Protein AF-A0A7X7R197-F1 (afdb_monomer_lite)

Secondary structure (DSSP, 8-state):
--HHHHHHHHHHHHHHHHHH-HHHHHHHHHHHHHHHHHHHTT-------STHHHHHHHHHHHHT-

pLDDT: mean 96.73, std 4.81, range [69.69, 98.81]

Structure (mmCIF, N/CA/C/O backbone):
data_AF-A0A7X7R197-F1
#
_entry.id   AF-A0A7X7R197-F1
#
loop_
_atom_site.group_PDB
_atom_s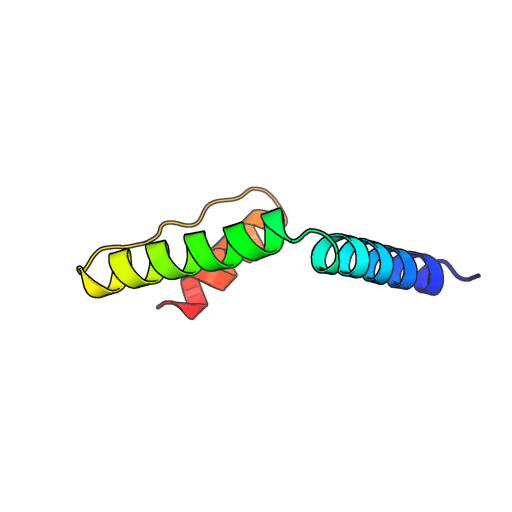ite.id
_atom_site.type_symbol
_atom_site.label_atom_id
_atom_site.label_alt_id
_atom_site.label_comp_id
_atom_site.label_asym_id
_atom_site.label_entity_id
_atom_site.label_seq_id
_atom_site.pdbx_PDB_ins_code
_atom_site.Cartn_x
_atom_site.Cartn_y
_atom_site.Cartn_z
_atom_site.occupancy
_atom_site.B_iso_or_equiv
_atom_site.auth_seq_id
_atom_site.auth_comp_id
_atom_site.auth_asym_id
_atom_site.auth_atom_id
_atom_site.pdbx_PDB_model_num
ATOM 1 N N . MET A 1 1 ? 18.926 0.014 -23.927 1.00 69.69 1 MET A N 1
ATOM 2 C CA . MET A 1 1 ? 18.157 0.403 -22.727 1.00 69.69 1 MET A CA 1
ATOM 3 C C . MET A 1 1 ? 18.930 -0.084 -21.517 1.00 69.69 1 MET A C 1
ATOM 5 O O . MET A 1 1 ? 19.314 -1.250 -21.508 1.00 69.69 1 MET A O 1
ATOM 9 N N . THR A 1 2 ? 19.255 0.789 -20.568 1.00 96.19 2 THR A N 1
ATOM 10 C CA . THR A 1 2 ? 20.037 0.404 -19.378 1.00 96.19 2 THR A CA 1
ATOM 11 C C . THR A 1 2 ? 19.185 -0.396 -18.384 1.00 96.19 2 THR A C 1
ATOM 13 O O . THR A 1 2 ? 17.955 -0.338 -18.413 1.00 96.19 2 THR A O 1
ATOM 16 N N . ARG A 1 3 ? 19.825 -1.142 -17.470 1.00 97.38 3 ARG A N 1
ATOM 17 C CA . ARG A 1 3 ? 19.119 -1.862 -16.389 1.00 97.38 3 ARG A CA 1
ATOM 18 C C . ARG A 1 3 ? 18.324 -0.914 -15.481 1.00 97.38 3 ARG A C 1
ATOM 20 O O . ARG 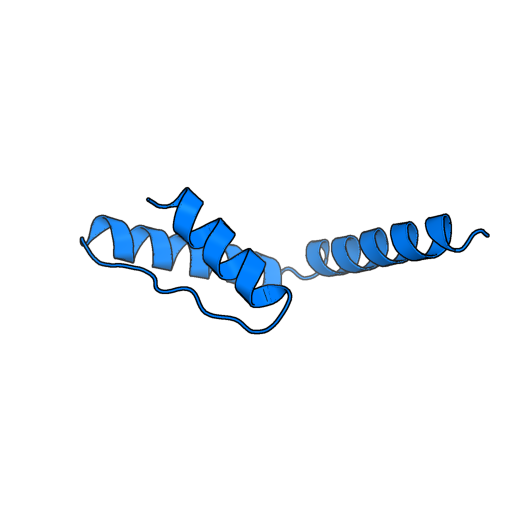A 1 3 ? 17.275 -1.284 -14.971 1.00 97.38 3 ARG A O 1
ATOM 27 N N . VAL A 1 4 ? 18.816 0.308 -15.278 1.00 98.12 4 VAL A N 1
ATOM 28 C CA . VAL A 1 4 ? 18.106 1.325 -14.488 1.00 98.12 4 VAL A CA 1
ATOM 29 C C . VAL A 1 4 ? 16.842 1.772 -15.220 1.00 98.12 4 VAL A C 1
ATOM 31 O O . VAL A 1 4 ? 15.761 1.751 -14.636 1.00 98.12 4 VAL A O 1
ATOM 34 N N . GLU A 1 5 ? 16.945 2.086 -16.515 1.00 98.25 5 GLU A N 1
ATOM 35 C CA . GLU A 1 5 ? 15.783 2.446 -17.338 1.00 98.25 5 GLU A CA 1
ATOM 36 C C . GLU A 1 5 ? 14.715 1.348 -17.356 1.00 98.25 5 GLU A C 1
ATOM 38 O O . GLU A 1 5 ? 13.527 1.661 -17.316 1.00 98.25 5 GLU A O 1
ATOM 43 N N . SER A 1 6 ? 15.106 0.068 -17.409 1.00 98.25 6 SER A N 1
ATOM 44 C CA . SER A 1 6 ? 14.138 -1.035 -17.410 1.00 98.25 6 SER A CA 1
ATOM 45 C C . SER A 1 6 ? 13.404 -1.180 -16.080 1.00 98.25 6 SER A C 1
ATOM 47 O O . SER A 1 6 ? 12.187 -1.350 -16.092 1.00 98.25 6 SER A O 1
ATOM 49 N N . ILE A 1 7 ? 14.101 -1.051 -14.947 1.00 98.44 7 ILE A N 1
ATOM 50 C CA . ILE A 1 7 ? 13.481 -1.107 -13.614 1.00 98.44 7 ILE A CA 1
ATOM 51 C C . ILE A 1 7 ? 12.503 0.058 -13.423 1.00 98.44 7 ILE A C 1
ATOM 53 O O . ILE A 1 7 ? 11.376 -0.147 -12.971 1.00 98.44 7 ILE A O 1
ATOM 57 N N . VAL A 1 8 ? 12.900 1.274 -13.813 1.00 98.50 8 VAL A N 1
ATOM 58 C CA . VAL A 1 8 ? 12.028 2.452 -13.708 1.00 98.50 8 VAL A CA 1
ATOM 59 C C . VAL A 1 8 ? 10.791 2.290 -14.594 1.00 98.50 8 VAL A C 1
ATOM 61 O O . VAL A 1 8 ? 9.676 2.501 -14.120 1.00 98.50 8 VAL A O 1
ATOM 64 N N . LYS A 1 9 ? 10.954 1.841 -15.846 1.00 98.50 9 LYS A N 1
ATOM 65 C CA . LYS A 1 9 ? 9.820 1.579 -16.748 1.00 98.50 9 LYS A CA 1
ATOM 66 C C . LYS A 1 9 ? 8.877 0.503 -16.213 1.00 98.50 9 LYS A C 1
ATOM 68 O O . LYS A 1 9 ? 7.668 0.685 -16.305 1.00 98.50 9 LYS A O 1
ATOM 73 N N . ALA A 1 10 ? 9.401 -0.568 -15.616 1.00 98.50 10 ALA A N 1
ATOM 74 C CA . ALA A 1 10 ? 8.573 -1.597 -14.989 1.00 98.50 10 ALA A CA 1
ATOM 75 C C . ALA A 1 10 ? 7.742 -1.029 -13.824 1.00 98.50 10 ALA A C 1
ATOM 77 O O . ALA A 1 10 ? 6.554 -1.315 -13.715 1.00 98.50 10 ALA A O 1
ATOM 78 N N . SER A 1 11 ? 8.329 -0.157 -12.995 1.00 98.44 11 SER A N 1
ATOM 79 C CA . SER A 1 11 ? 7.600 0.502 -11.902 1.00 98.44 11 SER A CA 1
ATOM 80 C C . SER A 1 11 ? 6.503 1.450 -12.399 1.00 98.44 11 SER A C 1
ATOM 82 O O . SER A 1 11 ? 5.454 1.555 -11.763 1.00 98.44 11 SER A O 1
ATOM 84 N N . ILE A 1 12 ? 6.736 2.141 -13.522 1.00 98.75 12 ILE A N 1
ATOM 85 C CA . ILE A 1 12 ? 5.727 2.987 -14.175 1.00 98.75 12 ILE A CA 1
ATOM 86 C C . ILE A 1 12 ? 4.581 2.124 -14.707 1.00 98.75 12 ILE A C 1
ATOM 88 O O . ILE A 1 12 ? 3.428 2.443 -14.441 1.00 98.75 12 ILE A O 1
ATOM 92 N N . ALA A 1 13 ? 4.890 1.025 -15.401 1.00 98.69 13 ALA A N 1
ATOM 93 C CA . ALA A 1 13 ? 3.881 0.130 -15.967 1.00 98.69 13 ALA A CA 1
ATOM 94 C C . ALA A 1 13 ? 2.927 -0.414 -14.891 1.00 98.69 13 ALA A C 1
ATOM 96 O O . ALA A 1 13 ? 1.718 -0.271 -15.031 1.00 98.69 13 ALA A O 1
ATOM 97 N N . VAL A 1 14 ? 3.458 -0.905 -13.765 1.00 98.56 14 VAL A N 1
ATOM 98 C CA . VAL A 1 14 ? 2.631 -1.393 -12.644 1.00 98.56 14 VAL A CA 1
ATOM 99 C C . VAL A 1 14 ? 1.736 -0.289 -12.064 1.00 98.56 14 VAL A C 1
ATOM 101 O O . VAL A 1 14 ? 0.592 -0.541 -11.701 1.00 98.56 14 VAL A O 1
ATOM 104 N N . LYS A 1 15 ? 2.221 0.959 -11.986 1.00 98.56 15 LYS A N 1
ATOM 105 C CA . LYS A 1 15 ? 1.394 2.087 -11.519 1.00 98.56 15 LYS A CA 1
ATOM 106 C C . LYS A 1 15 ? 0.312 2.476 -12.524 1.00 98.56 15 LYS A C 1
ATOM 108 O O . LYS A 1 15 ? -0.758 2.903 -12.103 1.00 98.56 15 LYS A O 1
ATOM 113 N N . GLN A 1 16 ? 0.583 2.335 -13.819 1.00 98.81 16 GLN A N 1
ATOM 114 C CA . GLN A 1 16 ? -0.412 2.556 -14.864 1.00 98.81 16 GLN A CA 1
ATOM 115 C C . GLN A 1 16 ? -1.517 1.495 -14.786 1.00 98.81 16 GLN A C 1
ATOM 117 O O . GLN A 1 16 ? -2.688 1.850 -14.753 1.00 98.81 16 GLN A O 1
ATOM 122 N N . GLU A 1 17 ? -1.149 0.219 -14.634 1.00 98.56 17 GLU A N 1
ATOM 123 C CA . GLU A 1 17 ? -2.104 -0.876 -14.412 1.00 98.56 17 GLU A CA 1
ATOM 124 C C . GLU A 1 17 ? -2.968 -0.634 -13.164 1.00 98.56 17 GLU A C 1
ATOM 126 O O . GLU A 1 17 ? -4.189 -0.758 -13.227 1.00 98.56 17 GLU A O 1
ATOM 131 N N . LEU A 1 18 ? -2.361 -0.199 -12.052 1.00 98.38 18 LEU A N 1
ATOM 132 C CA . LEU A 1 18 ? -3.094 0.169 -10.836 1.00 98.38 18 LEU A CA 1
ATOM 133 C C . LEU A 1 18 ? -4.071 1.334 -11.067 1.00 98.38 18 LEU A C 1
ATOM 135 O O . LEU A 1 18 ? -5.171 1.327 -10.522 1.00 98.38 18 LEU A O 1
ATOM 139 N N . LEU A 1 19 ? -3.686 2.342 -11.855 1.00 98.38 19 LEU A N 1
ATOM 140 C CA . LEU A 1 19 ? -4.541 3.494 -12.165 1.00 98.38 19 LEU A CA 1
ATOM 141 C C . LEU A 1 19 ? -5.753 3.106 -13.033 1.00 98.38 19 LEU A C 1
ATOM 143 O O . LEU A 1 19 ? -6.838 3.702 -12.921 1.00 98.38 19 LEU A O 1
ATOM 147 N N . ASP A 1 20 ? -5.564 2.112 -13.894 1.00 98.44 20 ASP A N 1
ATOM 148 C CA . ASP A 1 20 ? -6.590 1.606 -14.798 1.00 98.44 20 ASP A CA 1
ATOM 149 C C . ASP A 1 20 ? -7.524 0.591 -14.105 1.00 98.44 20 ASP A C 1
ATOM 151 O O . ASP A 1 20 ? -8.691 0.470 -14.488 1.00 98.44 20 ASP A O 1
ATOM 155 N N . ASP A 1 21 ? -7.084 -0.042 -13.011 1.00 98.56 21 ASP A N 1
ATOM 156 C CA . ASP A 1 21 ? -7.903 -0.935 -12.184 1.00 98.56 21 ASP A CA 1
ATOM 157 C C . ASP A 1 21 ? -8.823 -0.167 -11.213 1.00 98.56 21 ASP A C 1
ATOM 159 O O . ASP A 1 21 ? -8.504 0.115 -10.053 1.00 98.56 21 ASP A O 1
ATOM 163 N N . LYS A 1 22 ? -10.037 0.145 -11.680 1.00 98.38 22 LYS A N 1
ATOM 164 C CA . LYS A 1 22 ? -11.051 0.840 -10.867 1.00 98.38 22 LYS A CA 1
ATOM 165 C C . LYS A 1 22 ? -11.526 0.035 -9.659 1.00 98.38 22 LYS A C 1
ATOM 167 O O . LYS A 1 22 ? -11.921 0.644 -8.666 1.00 98.38 22 LYS A O 1
ATOM 172 N N . ALA A 1 23 ? -11.486 -1.296 -9.719 1.00 98.44 23 ALA A N 1
ATOM 173 C CA . ALA A 1 23 ? -11.901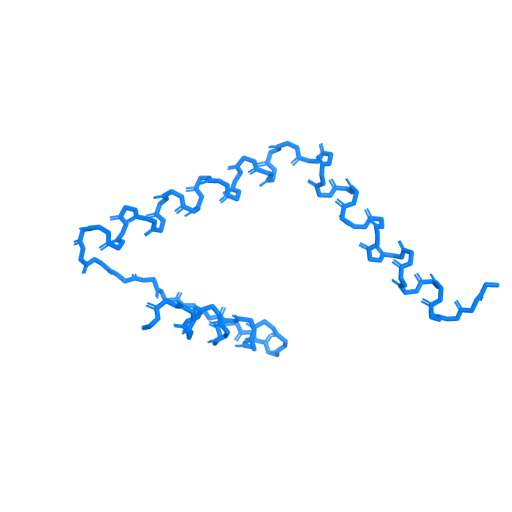 -2.133 -8.601 1.00 98.44 23 ALA A CA 1
ATOM 174 C C . ALA A 1 23 ? -10.871 -2.069 -7.467 1.00 98.44 23 ALA A C 1
ATOM 176 O O . ALA A 1 23 ? -11.246 -1.905 -6.304 1.00 98.44 23 ALA A O 1
ATOM 177 N N . LEU A 1 24 ? -9.579 -2.122 -7.803 1.00 98.25 24 LEU A N 1
ATOM 178 C CA . LEU A 1 24 ? -8.502 -1.967 -6.829 1.00 98.25 24 LEU A CA 1
ATOM 179 C C . LEU A 1 24 ? -8.491 -0.562 -6.212 1.00 98.25 24 LEU A C 1
ATOM 181 O O . LEU A 1 24 ? -8.385 -0.436 -4.992 1.00 98.25 24 LEU A O 1
ATOM 185 N N . LEU A 1 25 ? -8.675 0.488 -7.020 1.00 98.56 25 LEU A N 1
ATOM 186 C CA . LEU A 1 25 ? -8.804 1.860 -6.509 1.00 98.56 25 LEU A CA 1
ATOM 187 C C . LEU A 1 25 ? -9.999 2.014 -5.557 1.00 98.56 25 LEU A C 1
ATOM 189 O O . LEU A 1 25 ? -9.872 2.650 -4.510 1.00 98.56 25 LEU A O 1
ATOM 193 N N . GLY A 1 26 ? -11.138 1.393 -5.881 1.00 98.62 26 GLY A N 1
ATOM 194 C CA . GLY A 1 26 ? -12.292 1.329 -4.984 1.00 98.62 26 GLY A CA 1
ATOM 195 C C . GLY A 1 26 ? -11.953 0.640 -3.661 1.00 98.62 26 GLY A C 1
ATOM 196 O O . GLY A 1 26 ? -12.224 1.187 -2.595 1.00 98.62 26 GLY A O 1
ATOM 197 N N . ARG A 1 27 ? -11.261 -0.504 -3.712 1.00 98.56 27 ARG A N 1
ATOM 198 C CA . ARG A 1 27 ? -10.850 -1.256 -2.515 1.00 98.56 27 ARG A CA 1
ATOM 199 C C . ARG A 1 27 ? -9.918 -0.457 -1.602 1.00 98.56 27 ARG A C 1
ATOM 201 O O . ARG A 1 27 ? -10.051 -0.549 -0.386 1.00 98.56 27 ARG A O 1
ATOM 208 N N . ILE A 1 28 ? -9.000 0.333 -2.166 1.00 98.38 28 ILE A N 1
ATOM 209 C CA . ILE A 1 28 ? -8.112 1.215 -1.391 1.00 98.38 28 ILE A CA 1
ATOM 210 C C . ILE A 1 28 ? -8.933 2.232 -0.587 1.00 98.38 28 ILE A C 1
ATOM 212 O O . ILE A 1 28 ? -8.677 2.425 0.603 1.00 98.38 28 ILE A O 1
ATOM 216 N N . LEU A 1 29 ? -9.937 2.857 -1.212 1.00 98.44 29 LEU A N 1
ATOM 217 C CA . LEU A 1 29 ? -10.823 3.808 -0.536 1.00 98.44 29 LEU A CA 1
ATOM 218 C C . LEU A 1 29 ? -11.685 3.130 0.533 1.00 98.44 29 LEU A C 1
ATOM 220 O O . LEU A 1 29 ? -11.808 3.660 1.634 1.00 98.44 29 LEU A O 1
ATOM 224 N N . GLU A 1 30 ? -12.237 1.955 0.231 1.00 98.62 30 GLU A N 1
ATOM 225 C CA . GLU A 1 30 ? -13.043 1.173 1.176 1.00 98.62 30 GLU A CA 1
ATOM 226 C C . GLU A 1 30 ? -12.249 0.837 2.446 1.00 98.62 30 GLU A C 1
ATOM 228 O O . GLU A 1 30 ? -12.684 1.176 3.546 1.00 98.62 30 GLU A O 1
ATOM 233 N N . VAL A 1 31 ? -11.047 0.265 2.306 1.00 98.12 31 VAL A N 1
ATOM 234 C CA . VAL A 1 31 ? -10.188 -0.082 3.454 1.00 98.12 31 VAL A CA 1
ATOM 235 C C . VAL A 1 31 ? -9.779 1.167 4.235 1.00 98.12 31 VAL A C 1
ATOM 237 O O . VAL A 1 31 ? -9.779 1.154 5.465 1.00 98.12 31 VAL A O 1
ATOM 240 N N . SER A 1 32 ? -9.485 2.270 3.542 1.00 97.56 32 SER A N 1
ATOM 241 C CA . SER A 1 32 ? -9.140 3.539 4.195 1.00 97.56 32 SER A CA 1
ATOM 242 C C . SER A 1 32 ? -10.291 4.065 5.061 1.00 97.56 32 SER A C 1
ATOM 244 O O . SER A 1 32 ? -10.059 4.525 6.180 1.00 97.56 32 SER A O 1
ATOM 246 N N . HIS A 1 33 ? -11.535 3.961 4.581 1.00 98.31 33 HIS A N 1
ATOM 247 C CA . HIS A 1 33 ? -12.714 4.360 5.350 1.00 98.31 33 HIS A CA 1
ATOM 248 C C . HIS A 1 33 ? -12.985 3.416 6.530 1.00 98.31 33 HIS A C 1
ATOM 250 O O . HIS A 1 33 ? -13.315 3.876 7.621 1.00 98.31 33 HIS A O 1
ATOM 256 N N . GLU A 1 34 ? -12.797 2.106 6.362 1.00 98.12 34 GLU A N 1
ATOM 257 C CA . GLU A 1 34 ? -12.907 1.154 7.474 1.00 98.12 34 GLU A CA 1
ATOM 258 C C . GLU A 1 34 ? -11.883 1.448 8.577 1.00 98.12 34 GLU A C 1
ATOM 260 O O . GLU A 1 34 ? -12.240 1.501 9.756 1.00 98.12 34 GLU A O 1
ATOM 265 N N . MET A 1 35 ? -10.626 1.712 8.206 1.00 97.44 35 MET A N 1
ATOM 266 C CA . MET A 1 35 ? -9.581 2.114 9.152 1.00 97.44 35 MET A CA 1
ATOM 267 C C . MET A 1 35 ? -9.957 3.405 9.889 1.00 97.44 35 MET A C 1
ATOM 269 O O . MET A 1 35 ? -9.840 3.465 11.113 1.00 97.44 35 MET A O 1
ATOM 273 N N . GLU A 1 36 ? -10.466 4.415 9.175 1.00 97.25 36 GLU A N 1
ATOM 274 C CA . GLU A 1 36 ? -10.963 5.661 9.772 1.00 97.25 36 GLU A CA 1
ATOM 275 C C . GLU A 1 36 ? -12.035 5.389 10.839 1.00 97.25 36 GLU A C 1
ATOM 277 O O . GLU A 1 36 ? -11.940 5.896 11.960 1.00 97.25 36 GLU A O 1
ATOM 282 N N . GLN A 1 37 ? -13.040 4.569 10.517 1.00 98.31 37 GLN A N 1
ATOM 283 C CA . GLN A 1 37 ? -14.110 4.218 11.454 1.00 98.31 37 GLN A CA 1
ATOM 284 C C . GLN A 1 37 ? -13.577 3.470 12.679 1.00 98.31 37 GLN A C 1
ATOM 286 O O . GLN A 1 37 ? -13.990 3.762 13.803 1.00 98.31 37 GLN A O 1
ATOM 291 N N . ILE A 1 38 ? -12.6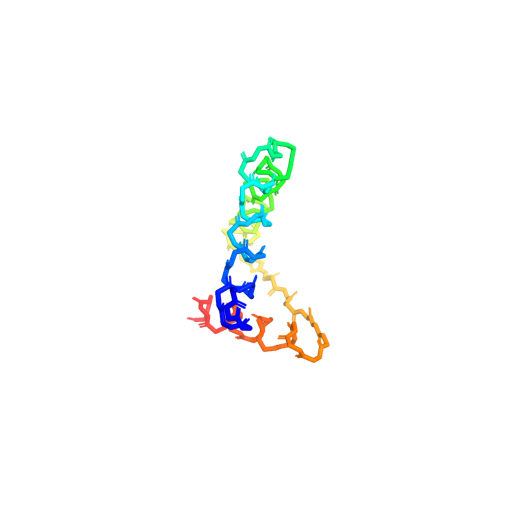33 2.541 12.491 1.00 97.88 38 ILE A N 1
ATOM 292 C CA . ILE A 1 38 ? -11.980 1.822 13.593 1.00 97.88 38 ILE A CA 1
ATOM 293 C C . ILE A 1 38 ? -11.325 2.816 14.554 1.00 97.88 38 ILE A C 1
ATOM 295 O O . ILE A 1 38 ? -11.578 2.744 15.757 1.00 97.88 38 ILE A O 1
ATOM 299 N N . PHE A 1 39 ? -10.541 3.769 14.046 1.00 96.00 39 PHE A N 1
ATOM 300 C CA . PHE A 1 39 ? -9.880 4.767 14.889 1.00 96.00 39 PHE A CA 1
ATOM 301 C C . PHE A 1 39 ? -10.874 5.706 15.585 1.00 96.00 39 PHE A C 1
ATOM 303 O O . PHE A 1 39 ? -10.742 5.952 16.784 1.00 96.00 39 PHE A O 1
ATOM 310 N N . ARG A 1 40 ? -11.913 6.186 14.883 1.00 96.88 40 ARG A N 1
ATOM 311 C CA . ARG A 1 40 ? -12.963 7.037 15.483 1.00 96.88 40 ARG A CA 1
ATOM 312 C C . ARG A 1 40 ? -13.695 6.351 16.633 1.00 96.88 40 ARG A C 1
ATOM 314 O O . ARG A 1 40 ? -14.066 7.012 17.598 1.00 96.88 40 ARG A O 1
ATOM 321 N N . ASN A 1 41 ? -13.858 5.036 16.546 1.00 97.94 41 ASN A N 1
ATOM 322 C CA . ASN A 1 41 ? -14.514 4.226 17.567 1.00 97.94 41 ASN A CA 1
AT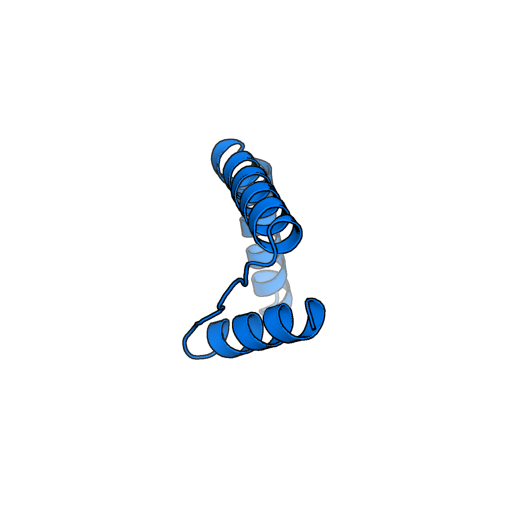OM 323 C C . ASN A 1 41 ? -13.560 3.788 18.698 1.00 97.94 41 ASN A C 1
ATOM 325 O O . ASN A 1 41 ? -13.911 2.915 19.490 1.00 97.94 41 ASN A O 1
ATOM 329 N N . GLY A 1 42 ? -12.353 4.365 18.784 1.00 96.94 42 GLY A N 1
ATOM 330 C CA . GLY A 1 42 ? -11.347 4.017 19.794 1.00 96.94 42 GLY A CA 1
ATOM 331 C C . GLY A 1 42 ? -10.713 2.637 19.589 1.00 96.94 42 GLY A C 1
ATOM 332 O O . GLY A 1 42 ? -10.098 2.088 20.504 1.00 96.94 42 GLY A O 1
ATOM 333 N N . GLY A 1 43 ? -10.890 2.056 18.402 1.00 96.88 43 GLY A N 1
ATOM 334 C CA . GLY A 1 43 ? -10.249 0.821 17.982 1.00 96.88 43 GLY A CA 1
ATOM 335 C C . GLY A 1 43 ? -8.804 1.038 17.534 1.00 96.88 43 GLY A C 1
ATOM 336 O O . GLY A 1 43 ? -8.251 2.134 17.601 1.00 96.88 43 GLY A O 1
ATOM 337 N N . LYS A 1 44 ? -8.178 -0.043 17.065 1.00 95.69 44 LYS A N 1
ATOM 338 C CA . LYS A 1 44 ? -6.790 -0.043 16.589 1.00 95.69 44 LYS A CA 1
ATOM 339 C C . LYS A 1 44 ? -6.637 -0.919 15.354 1.00 95.69 44 LYS A C 1
ATOM 341 O O . LYS A 1 44 ? -7.308 -1.943 15.240 1.00 95.69 44 LYS A O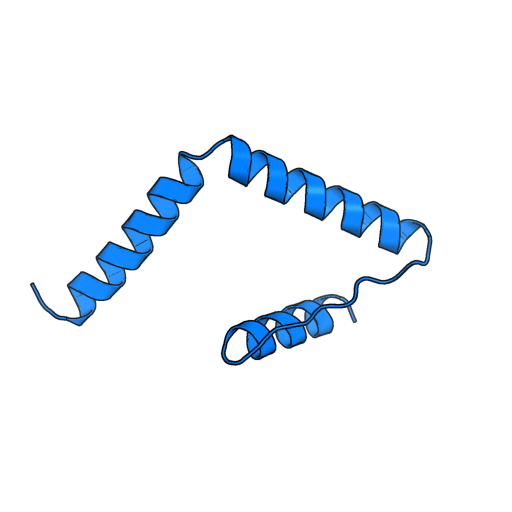 1
ATOM 346 N N . VAL A 1 45 ? -5.707 -0.543 14.483 1.00 96.38 45 VAL A N 1
ATOM 347 C CA . VAL A 1 45 ? -5.283 -1.338 13.326 1.00 96.38 45 VAL A CA 1
ATOM 348 C C . VAL A 1 45 ? -3.927 -1.968 13.641 1.00 96.38 45 VAL A C 1
ATOM 350 O O . VAL A 1 45 ? -3.037 -1.300 14.161 1.00 96.38 45 VAL A O 1
ATOM 353 N N . LEU A 1 46 ? -3.779 -3.266 13.368 1.00 96.69 46 LEU A N 1
ATOM 354 C CA . LEU A 1 46 ? -2.525 -3.998 13.553 1.00 96.69 46 LEU A CA 1
ATOM 355 C C . LEU A 1 46 ? -1.946 -4.344 12.180 1.00 96.69 46 LEU A C 1
ATOM 357 O O . LEU A 1 46 ? -2.586 -5.054 11.408 1.00 96.69 46 LEU A O 1
ATOM 361 N N . PHE A 1 47 ? -0.737 -3.866 11.893 1.00 96.94 47 PHE A N 1
ATOM 362 C CA . PHE A 1 47 ? -0.025 -4.160 10.650 1.00 96.94 47 PHE A CA 1
ATOM 363 C C . PHE A 1 47 ? 0.952 -5.325 10.853 1.00 96.94 47 PHE A C 1
ATOM 365 O O . PHE A 1 47 ? 1.638 -5.398 11.874 1.00 96.94 47 PHE A O 1
ATOM 372 N N . CYS A 1 48 ? 1.041 -6.236 9.883 1.00 97.56 48 CYS A N 1
ATOM 373 C CA . CYS A 1 48 ? 2.018 -7.324 9.878 1.00 97.56 48 CYS A CA 1
ATOM 374 C C . CYS A 1 48 ? 2.502 -7.624 8.452 1.00 97.56 48 CYS A C 1
ATOM 376 O O . CYS A 1 48 ? 1.808 -7.353 7.474 1.00 97.56 48 CYS A O 1
ATOM 378 N N . GLY A 1 49 ? 3.709 -8.177 8.333 1.00 97.25 49 GLY A N 1
ATOM 379 C CA . GLY A 1 49 ? 4.333 -8.494 7.051 1.00 97.25 49 GLY A CA 1
ATOM 380 C C . GLY A 1 49 ? 5.642 -9.261 7.232 1.00 97.25 49 GLY A C 1
ATOM 381 O O . GLY A 1 49 ? 6.136 -9.402 8.348 1.00 97.25 49 GLY A O 1
ATOM 382 N N . ASN A 1 50 ? 6.205 -9.750 6.126 1.00 97.94 50 ASN A N 1
ATOM 383 C CA . ASN A 1 50 ? 7.475 -10.481 6.073 1.00 97.94 50 ASN A CA 1
ATOM 384 C C . ASN A 1 50 ? 8.473 -9.788 5.127 1.00 97.94 50 ASN A C 1
ATOM 386 O O . ASN A 1 50 ? 8.092 -9.286 4.064 1.00 97.94 50 ASN A O 1
ATOM 390 N N . GLY A 1 51 ? 9.765 -9.789 5.470 1.00 96.69 51 GLY A N 1
ATOM 391 C CA . GLY A 1 51 ? 10.805 -9.165 4.641 1.00 96.69 51 GLY A CA 1
ATOM 392 C C . GLY A 1 51 ? 10.536 -7.675 4.406 1.00 96.69 51 GLY A C 1
ATOM 393 O O . GLY A 1 51 ? 10.301 -6.938 5.358 1.00 96.69 51 GLY A O 1
ATOM 394 N N . GLY A 1 52 ? 10.522 -7.234 3.143 1.00 95.94 52 GLY A N 1
ATOM 395 C CA . GLY A 1 52 ? 10.226 -5.836 2.791 1.00 95.94 52 GLY A CA 1
ATOM 396 C C . GLY A 1 52 ? 8.865 -5.350 3.303 1.00 95.94 52 GLY A C 1
ATOM 397 O O . GLY A 1 52 ? 8.778 -4.260 3.851 1.00 95.94 52 GLY A O 1
ATOM 398 N N . SER A 1 53 ? 7.833 -6.200 3.264 1.00 96.62 53 SER A N 1
ATOM 399 C CA . SER A 1 53 ? 6.500 -5.835 3.776 1.00 96.62 53 SER A CA 1
ATOM 400 C C . SER A 1 53 ? 6.446 -5.668 5.301 1.00 96.62 53 SER A C 1
ATOM 402 O O . SER A 1 53 ? 5.554 -4.998 5.810 1.00 96.62 53 SER A O 1
ATOM 404 N N . ALA A 1 54 ? 7.410 -6.223 6.049 1.00 98.12 54 ALA A N 1
ATOM 405 C CA . ALA A 1 54 ? 7.546 -5.927 7.476 1.00 98.12 54 ALA A CA 1
ATOM 406 C C . ALA A 1 54 ? 8.024 -4.481 7.702 1.00 98.12 54 ALA A C 1
ATOM 408 O O . ALA A 1 54 ? 7.588 -3.834 8.653 1.00 98.12 54 ALA A O 1
ATOM 409 N N . ALA A 1 55 ? 8.878 -3.964 6.808 1.00 97.81 55 ALA A N 1
ATOM 410 C CA . ALA A 1 55 ? 9.322 -2.573 6.831 1.00 97.81 55 ALA A CA 1
ATOM 411 C C . ALA A 1 55 ? 8.171 -1.606 6.498 1.00 97.81 55 ALA A C 1
ATOM 413 O O . ALA A 1 55 ? 8.044 -0.571 7.148 1.00 97.81 55 ALA A O 1
ATOM 414 N N . ASP A 1 56 ? 7.293 -1.968 5.560 1.00 98.00 56 ASP A N 1
ATOM 415 C CA . ASP A 1 56 ? 6.083 -1.189 5.264 1.00 98.00 56 ASP A CA 1
ATOM 416 C C . ASP A 1 56 ? 5.087 -1.227 6.435 1.00 98.00 56 ASP A C 1
ATOM 418 O O . ASP A 1 56 ? 4.536 -0.196 6.816 1.00 98.00 56 ASP A O 1
ATOM 422 N N . ALA A 1 57 ? 4.898 -2.394 7.065 1.00 97.69 57 ALA A N 1
ATOM 423 C CA . ALA A 1 57 ? 4.018 -2.542 8.224 1.00 97.69 57 ALA A CA 1
ATOM 424 C C . ALA A 1 57 ? 4.449 -1.652 9.403 1.00 97.69 57 ALA A C 1
ATOM 426 O O . ALA A 1 57 ? 3.609 -0.974 9.996 1.00 97.69 57 ALA A O 1
ATOM 427 N N . GLN A 1 58 ? 5.747 -1.616 9.731 1.00 97.31 58 GLN A N 1
ATOM 428 C CA . GLN A 1 58 ? 6.254 -0.726 10.784 1.00 97.31 58 GLN A CA 1
ATOM 429 C C . GLN A 1 58 ? 6.220 0.752 10.369 1.00 97.31 58 GLN A C 1
ATOM 431 O O . GLN A 1 58 ? 6.011 1.604 11.226 1.00 97.31 58 GLN A O 1
ATOM 436 N N . HIS A 1 59 ? 6.412 1.063 9.080 1.00 97.75 59 HIS A N 1
ATOM 437 C CA . HIS A 1 59 ? 6.330 2.432 8.574 1.00 97.75 59 HIS A CA 1
ATOM 438 C C . HIS A 1 59 ? 4.918 2.980 8.776 1.00 97.75 59 HIS A C 1
ATOM 440 O O . HIS A 1 59 ? 4.757 3.997 9.443 1.00 97.75 59 HIS A O 1
ATOM 446 N N . LEU A 1 60 ? 3.901 2.248 8.313 1.00 96.25 60 LEU A N 1
ATOM 447 C CA . LEU A 1 60 ? 2.504 2.622 8.518 1.00 96.25 60 LEU A CA 1
ATOM 448 C C . LEU A 1 60 ? 2.170 2.731 10.007 1.00 96.25 60 LEU A C 1
ATOM 450 O O . LEU A 1 60 ? 1.601 3.728 10.434 1.00 96.25 60 LEU A O 1
ATOM 454 N N . ALA A 1 61 ? 2.564 1.748 10.824 1.00 95.62 61 ALA A N 1
ATOM 455 C CA . ALA A 1 61 ? 2.307 1.792 12.263 1.00 95.62 61 ALA A CA 1
ATOM 456 C C . ALA A 1 61 ? 2.882 3.053 12.940 1.00 95.62 61 ALA A C 1
ATOM 458 O O . ALA A 1 61 ? 2.242 3.586 13.843 1.00 95.62 61 ALA A O 1
ATOM 459 N N . ALA A 1 62 ? 4.050 3.532 12.498 1.00 95.81 62 ALA A N 1
ATOM 460 C CA . ALA A 1 62 ? 4.687 4.741 13.021 1.00 95.81 62 ALA A CA 1
ATOM 461 C C . ALA A 1 62 ? 4.020 6.045 12.544 1.00 95.81 62 ALA A C 1
ATOM 463 O O . ALA A 1 62 ? 4.082 7.054 13.239 1.00 95.81 62 ALA A O 1
ATOM 464 N N . GLU A 1 63 ? 3.374 6.049 11.376 1.00 95.19 63 GLU A N 1
ATOM 465 C CA . GLU A 1 63 ? 2.622 7.217 10.895 1.00 95.19 63 GLU A CA 1
ATOM 466 C C . GLU A 1 63 ? 1.304 7.433 11.663 1.00 95.19 63 GLU A C 1
ATOM 468 O O . GLU A 1 63 ? 0.817 8.560 11.733 1.00 95.19 63 GLU A O 1
ATOM 473 N N . PHE A 1 64 ? 0.731 6.375 12.253 1.00 87.44 64 PHE A N 1
ATOM 474 C CA . PHE A 1 64 ? -0.524 6.425 13.023 1.00 87.44 64 PHE A CA 1
ATOM 475 C C . PHE A 1 64 ? -0.339 6.593 14.545 1.00 87.44 64 PHE A C 1
ATOM 477 O O . PHE A 1 64 ? -1.338 6.586 15.270 1.00 87.44 64 PHE A O 1
ATOM 484 N N . SER A 1 65 ? 0.903 6.691 15.036 1.00 72.75 65 SER A N 1
ATOM 485 C CA . SER A 1 65 ? 1.228 6.806 16.472 1.00 72.75 65 SER A CA 1
ATOM 486 C C . SER A 1 65 ? 1.251 8.228 17.025 1.00 72.75 65 SER A C 1
ATOM 488 O O . SER A 1 65 ? 1.593 9.162 16.268 1.00 72.75 65 SER A O 1
#

Foldseek 3Di:
DDPVVVVVVVVVVVVVVCVVPPVNVVVVVVVVVVQVVCVVVVHDDQFDDPDVSNVVRVVVVVVVD

Sequence (65 aa):
MTRVESIVKASIAVKQELLDDKALLGRILEVSHEMEQIFRNGGKVLFCGNGGSAADAQHLAAEFS

Radius of gyration: 16.0 Å; chains: 1; bounding box: 35×18×42 Å